Protein AF-A0A7R9VDB0-F1 (afdb_monomer_lite)

Sequence (101 aa):
LDEDDDAHRKVCREYRAGVHFAGWKSERVVATAFGRAERTKEGGGSGFRSGCGSGSAGRDDAGRIVEVRPDDTIQHRRKVLQVKAIVDQELGFATASKTPL

Radius of gyration: 18.82 Å; chains: 1; bounding box: 42×49×38 Å

pLDDT: mean 70.31, std 17.68, range [38.56, 90.19]

Structure (mmCIF, N/CA/C/O backbone):
data_AF-A0A7R9VDB0-F1
#
_entry.id   AF-A0A7R9VDB0-F1
#
loop_
_atom_site.group_PDB
_atom_site.id
_atom_site.type_symbol
_atom_site.label_atom_id
_atom_site.label_alt_id
_atom_site.label_comp_id
_atom_site.label_asym_id
_atom_site.label_entity_id
_atom_site.label_seq_id
_atom_site.pdbx_PDB_ins_code
_atom_site.Cartn_x
_atom_site.Cartn_y
_atom_site.Cartn_z
_atom_site.occupancy
_atom_site.B_iso_or_equiv
_atom_site.auth_seq_id
_atom_site.auth_comp_id
_atom_site.auth_asym_id
_atom_site.auth_atom_id
_atom_site.pdbx_PDB_model_num
ATOM 1 N N . LEU A 1 1 ? 17.748 -7.948 -23.028 1.00 63.59 1 LEU A N 1
ATOM 2 C CA . LEU A 1 1 ? 16.956 -8.970 -22.307 1.00 63.59 1 LEU A CA 1
ATOM 3 C C . LEU A 1 1 ? 17.455 -9.067 -20.875 1.00 63.59 1 LEU A C 1
ATOM 5 O O . LEU A 1 1 ? 16.674 -8.792 -19.984 1.00 63.59 1 LEU A O 1
ATOM 9 N N . ASP A 1 2 ? 18.755 -9.282 -20.664 1.00 78.38 2 ASP A N 1
ATOM 10 C CA . ASP A 1 2 ? 19.339 -9.327 -19.312 1.00 78.38 2 ASP A CA 1
ATOM 11 C C . ASP A 1 2 ? 19.116 -8.038 -18.486 1.00 78.38 2 ASP A C 1
ATOM 13 O O . ASP A 1 2 ? 18.795 -8.114 -17.303 1.00 78.38 2 ASP A O 1
ATOM 17 N N . GLU A 1 3 ? 19.201 -6.855 -19.110 1.00 80.12 3 GLU A N 1
ATOM 18 C CA . GLU A 1 3 ? 18.931 -5.563 -18.444 1.00 80.12 3 GLU A CA 1
ATOM 19 C C . GLU A 1 3 ? 17.462 -5.402 -18.009 1.00 80.12 3 GLU A C 1
ATOM 21 O O . GLU A 1 3 ? 17.186 -4.885 -16.924 1.00 80.12 3 GLU A O 1
ATOM 26 N N . ASP A 1 4 ? 16.520 -5.883 -18.826 1.00 83.44 4 ASP A N 1
ATOM 27 C CA . ASP A 1 4 ? 15.089 -5.891 -18.502 1.00 83.44 4 ASP A CA 1
ATOM 28 C C . ASP A 1 4 ? 14.805 -6.868 -17.355 1.00 83.44 4 ASP A C 1
ATOM 30 O O . ASP A 1 4 ? 14.050 -6.540 -16.440 1.00 83.44 4 ASP A O 1
ATOM 34 N N . ASP A 1 5 ? 15.452 -8.037 -17.350 1.00 86.88 5 ASP A N 1
ATOM 35 C CA . ASP A 1 5 ? 15.326 -9.028 -16.278 1.00 86.88 5 ASP A CA 1
ATOM 36 C C . ASP A 1 5 ? 15.898 -8.503 -14.949 1.00 86.88 5 ASP A C 1
ATOM 38 O O . ASP A 1 5 ? 15.331 -8.737 -13.874 1.00 86.88 5 ASP A O 1
ATOM 42 N N . ASP A 1 6 ? 16.997 -7.747 -14.995 1.00 85.12 6 ASP A N 1
ATOM 43 C CA . ASP A 1 6 ? 17.570 -7.067 -13.832 1.00 85.12 6 ASP A CA 1
ATOM 44 C C . ASP A 1 6 ? 16.650 -5.978 -13.278 1.00 85.12 6 ASP A C 1
ATOM 46 O O . ASP A 1 6 ? 16.381 -5.937 -12.067 1.00 85.12 6 ASP A O 1
ATOM 50 N N . ALA A 1 7 ? 16.120 -5.127 -14.158 1.00 81.75 7 ALA A N 1
ATOM 51 C CA . ALA A 1 7 ? 15.151 -4.107 -13.785 1.00 81.75 7 ALA A CA 1
ATOM 52 C C . ALA A 1 7 ? 13.880 -4.742 -13.197 1.00 81.75 7 ALA A C 1
ATOM 54 O O . ALA A 1 7 ? 13.419 -4.340 -12.123 1.00 81.75 7 ALA A O 1
ATOM 55 N N . HIS A 1 8 ? 13.369 -5.797 -13.834 1.00 84.94 8 HIS A N 1
ATOM 56 C CA . HIS A 1 8 ? 12.213 -6.558 -13.376 1.00 84.94 8 HIS A CA 1
ATOM 57 C C . HIS A 1 8 ? 12.437 -7.132 -11.974 1.00 84.94 8 HIS A C 1
ATOM 59 O O . HIS A 1 8 ? 11.604 -6.945 -11.086 1.00 84.94 8 HIS A O 1
ATOM 65 N N . ARG A 1 9 ? 13.590 -7.764 -11.716 1.00 84.69 9 ARG A N 1
ATOM 66 C CA . ARG A 1 9 ? 13.923 -8.303 -10.385 1.00 84.69 9 ARG A CA 1
ATOM 67 C C . ARG A 1 9 ? 13.911 -7.234 -9.300 1.00 84.69 9 ARG A C 1
ATOM 69 O O . ARG A 1 9 ? 13.459 -7.508 -8.182 1.00 84.69 9 ARG A O 1
ATOM 76 N N . LYS A 1 10 ? 14.411 -6.037 -9.606 1.00 82.50 10 LYS A N 1
ATOM 77 C CA . LYS A 1 10 ? 14.429 -4.915 -8.665 1.00 82.50 10 LYS A CA 1
ATOM 78 C C . LYS A 1 10 ? 13.009 -4.456 -8.333 1.00 82.50 10 LYS A C 1
ATOM 80 O O . LYS A 1 10 ? 12.643 -4.436 -7.157 1.00 82.50 10 LYS A O 1
ATOM 85 N N . VAL A 1 11 ? 12.198 -4.194 -9.357 1.00 82.19 11 VAL A N 1
ATOM 86 C CA . VAL A 1 11 ? 10.801 -3.759 -9.201 1.00 82.19 11 VAL A CA 1
ATOM 87 C C . VAL A 1 11 ? 9.982 -4.815 -8.460 1.00 82.19 11 VAL A C 1
ATOM 89 O O . VAL A 1 11 ? 9.315 -4.505 -7.475 1.00 82.19 11 VAL A O 1
ATOM 92 N N . CYS A 1 12 ? 10.095 -6.089 -8.844 1.00 82.81 12 CYS A N 1
ATOM 93 C CA . CYS A 1 12 ? 9.384 -7.176 -8.175 1.00 82.81 12 CYS A CA 1
ATOM 94 C C . CYS A 1 12 ? 9.744 -7.293 -6.695 1.00 82.81 12 CYS A C 1
ATOM 96 O O . CYS A 1 12 ? 8.868 -7.574 -5.875 1.00 82.81 12 CYS A O 1
ATOM 98 N N . ARG A 1 13 ? 11.013 -7.081 -6.326 1.00 82.31 13 ARG A N 1
ATOM 99 C CA . ARG A 1 13 ? 11.439 -7.114 -4.922 1.00 82.31 13 ARG A CA 1
ATOM 100 C C . ARG A 1 13 ? 10.792 -5.987 -4.121 1.00 82.31 13 ARG A C 1
ATOM 102 O O . ARG A 1 13 ? 10.241 -6.253 -3.052 1.00 82.31 13 ARG A O 1
ATOM 109 N N . GLU A 1 14 ? 10.866 -4.759 -4.625 1.00 78.31 14 GLU A N 1
ATOM 110 C CA . GLU A 1 14 ? 10.327 -3.569 -3.958 1.00 78.31 14 GLU A CA 1
ATOM 111 C C . GLU A 1 14 ? 8.802 -3.659 -3.820 1.00 78.31 14 GLU A C 1
ATOM 113 O O . GLU A 1 14 ? 8.268 -3.523 -2.715 1.00 78.31 14 GLU A O 1
ATOM 118 N N . TYR A 1 15 ? 8.115 -4.019 -4.907 1.00 79.81 15 TYR A N 1
ATOM 119 C CA . TYR A 1 15 ? 6.666 -4.184 -4.929 1.00 79.81 15 TYR A CA 1
ATOM 120 C C . TYR A 1 15 ? 6.220 -5.290 -3.970 1.00 79.81 15 TYR A C 1
ATOM 122 O O . TYR A 1 15 ? 5.380 -5.057 -3.101 1.00 79.81 15 TYR A O 1
ATOM 130 N N . ARG A 1 16 ? 6.836 -6.483 -4.043 1.00 81.00 16 ARG A N 1
ATOM 131 C CA . ARG A 1 16 ? 6.492 -7.623 -3.177 1.00 81.00 16 ARG A CA 1
ATOM 132 C C . ARG A 1 16 ? 6.691 -7.300 -1.700 1.00 81.00 16 ARG A C 1
ATOM 134 O O . ARG A 1 16 ? 5.828 -7.637 -0.895 1.00 81.00 16 ARG A O 1
ATOM 141 N N . ALA A 1 17 ? 7.786 -6.637 -1.330 1.00 77.88 17 ALA A N 1
ATOM 142 C CA . ALA A 1 17 ? 8.016 -6.208 0.051 1.00 77.88 17 ALA A CA 1
ATOM 143 C C . ALA A 1 17 ? 6.963 -5.182 0.513 1.00 77.88 17 ALA A C 1
ATOM 145 O O . ALA A 1 17 ? 6.458 -5.244 1.640 1.00 77.88 17 ALA A O 1
ATOM 146 N N . GLY A 1 18 ? 6.596 -4.266 -0.381 1.00 76.50 18 GLY A N 1
ATOM 147 C CA . GLY A 1 18 ? 5.604 -3.231 -0.148 1.00 76.50 18 GLY A CA 1
ATOM 148 C C . GLY A 1 18 ? 4.180 -3.753 0.043 1.00 76.50 18 GLY A C 1
ATOM 149 O O . GLY A 1 18 ? 3.488 -3.302 0.957 1.00 76.50 18 GLY A O 1
ATOM 150 N N . VAL A 1 19 ? 3.775 -4.768 -0.722 1.00 82.81 19 VAL A N 1
ATOM 151 C CA . VAL A 1 19 ? 2.421 -5.352 -0.664 1.00 82.81 19 VAL A CA 1
ATOM 152 C C . VAL A 1 19 ? 2.301 -6.561 0.266 1.00 82.81 19 VAL A C 1
ATOM 154 O O . VAL A 1 19 ? 1.190 -6.961 0.600 1.00 82.81 19 VAL A O 1
ATOM 157 N N . HIS A 1 20 ? 3.414 -7.135 0.740 1.00 82.94 20 HIS A N 1
ATOM 158 C CA . HIS A 1 20 ? 3.374 -8.307 1.617 1.00 82.94 20 HIS A CA 1
ATOM 159 C C . HIS A 1 20 ? 2.624 -8.020 2.925 1.00 82.94 20 HIS A C 1
ATOM 161 O O . HIS A 1 20 ? 3.059 -7.190 3.730 1.00 82.94 20 HIS A O 1
ATOM 167 N N . PHE A 1 21 ? 1.529 -8.739 3.157 1.00 81.94 21 PHE A N 1
ATOM 168 C CA . PHE A 1 21 ? 0.718 -8.664 4.366 1.00 81.94 21 PHE A CA 1
ATOM 169 C C . PHE A 1 21 ? 0.912 -9.941 5.192 1.00 81.94 21 PHE A C 1
ATOM 171 O O . PHE A 1 21 ? 0.412 -11.002 4.837 1.00 81.94 21 PHE A O 1
ATOM 178 N N . ALA A 1 22 ? 1.656 -9.839 6.297 1.00 77.62 22 ALA A N 1
ATOM 179 C CA . ALA A 1 22 ? 2.013 -10.978 7.153 1.00 77.62 22 ALA A CA 1
ATOM 180 C C . ALA A 1 22 ? 0.938 -11.335 8.202 1.00 77.62 22 ALA A C 1
ATOM 182 O O . ALA A 1 22 ? 1.237 -12.033 9.168 1.00 77.62 22 ALA A O 1
ATOM 183 N N . GLY A 1 23 ? -0.285 -10.821 8.036 1.00 74.62 23 GLY A N 1
ATOM 184 C CA . GLY A 1 23 ? -1.343 -10.892 9.038 1.00 74.62 23 GLY A CA 1
ATOM 185 C C . GLY A 1 23 ? -1.061 -10.046 10.287 1.00 74.62 23 GLY A C 1
ATOM 186 O O . GLY A 1 23 ? 0.086 -9.806 10.669 1.00 74.62 23 GLY A O 1
ATOM 187 N N . TRP A 1 24 ? -2.114 -9.566 10.939 1.00 83.69 24 TRP A N 1
ATOM 188 C CA . TRP A 1 24 ? -2.036 -8.853 12.213 1.00 83.69 24 TRP A CA 1
ATOM 189 C C . TRP A 1 24 ? -2.708 -9.655 13.323 1.00 83.69 24 TRP A C 1
ATOM 191 O O . TRP A 1 24 ? -3.604 -10.458 13.089 1.00 83.69 24 TRP A O 1
ATOM 201 N N . LYS A 1 25 ? -2.285 -9.422 14.571 1.00 76.25 25 LYS A N 1
ATOM 202 C CA . LYS A 1 25 ? -2.868 -10.108 15.738 1.00 76.25 25 LYS A CA 1
ATOM 203 C C . LYS A 1 25 ? -4.349 -9.768 15.947 1.00 76.25 25 LYS A C 1
ATOM 205 O O . LYS A 1 25 ? -5.082 -10.582 16.491 1.00 76.25 25 LYS A O 1
ATOM 210 N N . SER A 1 26 ? -4.766 -8.567 15.546 1.00 77.94 26 SER A N 1
ATOM 211 C CA . SER A 1 26 ? -6.159 -8.124 15.561 1.00 77.94 26 SER A CA 1
ATOM 212 C C . SER A 1 26 ? -6.469 -7.486 14.214 1.00 77.94 26 SER A C 1
ATOM 214 O O . SER A 1 26 ? -6.011 -6.381 13.921 1.00 77.94 26 SER A O 1
ATOM 216 N N . GLU A 1 27 ? -7.190 -8.219 13.372 1.00 82.69 27 GLU A N 1
ATOM 217 C CA . GLU A 1 27 ? -7.614 -7.766 12.051 1.00 82.69 27 GLU A CA 1
ATOM 218 C C . GLU A 1 27 ? -9.111 -7.483 12.056 1.00 82.69 27 GLU A C 1
ATOM 220 O O . GLU A 1 27 ? -9.914 -8.306 12.499 1.00 82.69 27 GLU A O 1
ATOM 225 N N . ARG A 1 28 ? -9.499 -6.335 11.500 1.00 85.19 28 ARG A N 1
ATOM 226 C CA . ARG A 1 28 ? -10.900 -6.033 11.219 1.00 85.19 28 ARG A CA 1
ATOM 227 C C . ARG A 1 28 ? -11.240 -6.530 9.821 1.00 85.19 28 ARG A C 1
ATOM 229 O O . ARG A 1 28 ? -11.116 -5.797 8.844 1.00 85.19 28 ARG A O 1
ATOM 236 N N . VAL A 1 29 ? -11.633 -7.795 9.729 1.00 86.31 29 VAL A N 1
ATOM 237 C CA . VAL A 1 29 ? -12.055 -8.405 8.464 1.00 86.31 29 VAL A CA 1
ATOM 238 C C . VAL A 1 29 ? -13.498 -8.005 8.173 1.00 86.31 29 VAL A C 1
ATOM 240 O O . VAL A 1 29 ? -14.400 -8.352 8.931 1.00 86.31 29 VAL A O 1
ATOM 243 N N . VAL A 1 30 ? -13.713 -7.273 7.080 1.00 87.50 30 VAL A N 1
ATOM 244 C CA . VAL A 1 30 ? -15.051 -6.807 6.667 1.00 87.50 30 VAL A CA 1
ATOM 245 C C . VAL A 1 30 ? -15.713 -7.736 5.658 1.00 87.50 30 VAL A C 1
ATOM 247 O O . VAL A 1 30 ? -16.933 -7.752 5.544 1.00 87.50 30 VAL A O 1
ATOM 250 N N . ALA A 1 31 ? -14.923 -8.537 4.944 1.00 82.31 31 ALA A N 1
ATOM 251 C CA . ALA A 1 31 ? -15.431 -9.545 4.027 1.00 82.31 31 ALA A CA 1
ATOM 252 C C . ALA A 1 31 ? -14.397 -10.658 3.815 1.00 82.31 31 ALA A C 1
ATOM 254 O O . ALA A 1 31 ? -13.187 -10.422 3.821 1.00 82.31 31 ALA A O 1
ATOM 255 N N . THR A 1 32 ? -14.888 -11.878 3.615 1.00 74.81 32 THR A N 1
ATOM 256 C CA . THR A 1 32 ? -14.092 -13.071 3.299 1.00 74.81 32 THR A CA 1
ATOM 257 C C . THR A 1 32 ? -14.637 -13.693 2.012 1.00 74.81 32 THR A C 1
ATOM 259 O O . THR A 1 32 ? -15.832 -13.580 1.754 1.00 74.81 32 THR A O 1
ATOM 262 N N . ALA A 1 33 ? -13.772 -14.330 1.215 1.00 64.31 33 ALA 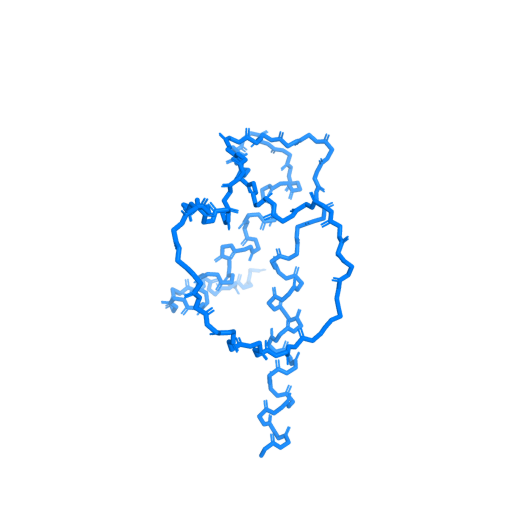A N 1
ATOM 263 C CA . ALA A 1 33 ? -14.081 -14.979 -0.069 1.00 64.31 33 ALA A CA 1
ATOM 264 C C . ALA A 1 33 ? -14.136 -14.074 -1.317 1.00 64.31 33 ALA A C 1
ATOM 266 O O . ALA A 1 33 ? -15.015 -14.211 -2.165 1.00 64.31 33 ALA A O 1
ATOM 267 N N . PHE A 1 34 ? -13.112 -13.242 -1.507 1.00 60.22 34 PHE A N 1
ATOM 268 C CA . PHE A 1 34 ? -12.802 -12.703 -2.837 1.00 60.22 34 PHE A CA 1
ATOM 269 C C . PHE A 1 34 ? -12.031 -13.756 -3.641 1.00 60.22 34 PHE A C 1
ATOM 271 O O . PHE A 1 34 ? -11.024 -14.273 -3.161 1.00 60.22 34 PHE A O 1
ATOM 278 N N . GLY A 1 35 ? -12.510 -14.097 -4.842 1.00 54.47 35 GLY A N 1
ATOM 279 C CA . GLY A 1 35 ? -11.796 -14.980 -5.779 1.00 54.47 35 GLY A CA 1
ATOM 280 C C . GLY A 1 35 ? -12.363 -16.392 -5.960 1.00 54.47 35 GLY A C 1
ATOM 281 O O . GLY A 1 35 ? -11.933 -17.094 -6.873 1.00 54.47 35 GLY A O 1
ATOM 282 N N . ARG A 1 36 ? -13.384 -16.813 -5.196 1.00 54.19 36 ARG A N 1
ATOM 283 C CA . ARG A 1 36 ? -14.207 -17.947 -5.643 1.00 54.19 36 ARG A CA 1
ATOM 284 C C . ARG A 1 36 ? -15.145 -17.438 -6.728 1.00 54.19 36 ARG A C 1
ATOM 286 O O . ARG A 1 36 ? -16.237 -16.971 -6.426 1.00 54.19 36 ARG A O 1
ATOM 293 N N . ALA A 1 37 ? -14.719 -17.557 -7.987 1.00 48.81 37 ALA A N 1
ATOM 294 C CA . ALA A 1 37 ? -15.680 -17.704 -9.068 1.00 48.81 37 ALA A CA 1
ATOM 295 C C . ALA A 1 37 ? -16.658 -18.795 -8.622 1.00 48.81 37 ALA A C 1
ATOM 297 O O . ALA A 1 37 ? -16.246 -19.909 -8.273 1.00 48.81 37 ALA A O 1
ATOM 298 N N . GLU A 1 38 ? -17.928 -18.422 -8.516 1.00 50.25 38 GLU A N 1
ATOM 299 C CA . GLU A 1 38 ? -19.022 -19.346 -8.310 1.00 50.25 38 GLU A CA 1
ATOM 300 C C . GLU A 1 38 ? -18.848 -20.446 -9.355 1.00 50.25 38 GLU A C 1
ATOM 302 O O . GLU A 1 38 ? -18.960 -20.210 -10.555 1.00 50.25 38 GLU A O 1
ATOM 307 N N . ARG A 1 39 ? -18.434 -21.638 -8.912 1.00 53.53 39 ARG A N 1
ATOM 308 C CA . ARG A 1 39 ? -18.386 -22.816 -9.771 1.00 53.53 39 ARG A CA 1
ATOM 309 C C . ARG A 1 39 ? -19.846 -23.188 -10.011 1.00 53.53 39 ARG A C 1
ATOM 311 O O . ARG A 1 39 ? -20.375 -24.085 -9.355 1.00 53.53 39 ARG A O 1
ATOM 318 N N . THR A 1 40 ? -20.514 -22.452 -10.895 1.00 43.75 40 THR A N 1
ATOM 319 C CA . THR A 1 40 ? -21.736 -22.916 -11.531 1.00 43.75 40 THR A CA 1
ATOM 320 C C . THR A 1 40 ? -21.374 -24.264 -12.138 1.00 43.75 40 THR A C 1
ATOM 322 O O . THR A 1 40 ? -20.385 -24.417 -12.859 1.00 43.75 40 THR A O 1
ATOM 325 N N . LYS A 1 41 ? -22.081 -25.306 -11.705 1.00 48.78 41 LYS A N 1
ATOM 326 C CA . LYS A 1 41 ? -21.905 -26.663 -12.216 1.00 48.78 41 LYS A CA 1
ATOM 327 C C . LYS A 1 41 ? -22.469 -26.727 -13.633 1.00 48.78 41 LYS A C 1
ATOM 329 O O . LYS A 1 41 ? -23.457 -27.410 -13.849 1.00 48.78 41 LYS A O 1
ATOM 334 N N . GLU A 1 42 ? -21.870 -26.033 -14.588 1.00 47.38 42 GLU A N 1
ATOM 335 C CA . GLU A 1 42 ? -22.249 -26.164 -15.988 1.00 47.38 42 GLU A CA 1
ATOM 336 C C . GLU A 1 42 ? -21.005 -26.199 -16.870 1.00 47.38 42 GLU A C 1
ATOM 338 O O . GLU A 1 42 ? -20.250 -25.239 -16.955 1.00 47.38 42 GLU A O 1
ATOM 343 N N . GLY A 1 43 ? -20.819 -27.348 -17.526 1.00 44.31 43 GLY A N 1
ATOM 344 C CA . GLY A 1 43 ? -20.065 -27.465 -18.771 1.00 44.31 43 GLY A CA 1
ATOM 345 C C . GLY A 1 43 ? -18.547 -27.564 -18.646 1.00 44.31 43 GLY A C 1
ATOM 346 O O . GLY A 1 43 ? -17.860 -26.626 -18.262 1.00 44.31 43 GLY A O 1
ATOM 347 N N . GLY A 1 44 ? -18.001 -28.712 -19.051 1.00 49.78 44 GLY A N 1
ATOM 348 C CA . GLY A 1 44 ? -16.567 -28.889 -19.252 1.00 49.78 44 GLY A CA 1
ATOM 349 C C . GLY A 1 44 ? -16.010 -27.961 -20.336 1.00 49.78 44 GLY A C 1
ATOM 350 O O . GLY A 1 44 ? -16.615 -27.774 -21.387 1.00 49.78 44 GLY A O 1
ATOM 351 N N . GLY A 1 45 ? -14.815 -27.432 -20.084 1.00 40.28 45 GLY A N 1
ATOM 352 C CA . GLY A 1 45 ? -14.020 -26.673 -21.042 1.00 40.28 45 GLY A CA 1
ATOM 353 C C . GLY A 1 45 ? -12.538 -26.922 -20.780 1.00 40.28 45 GLY A C 1
ATOM 354 O 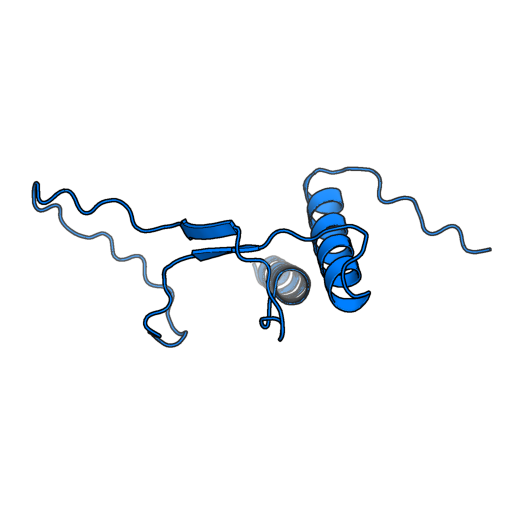O . GLY A 1 45 ? -12.051 -26.707 -19.674 1.00 40.28 45 GLY A O 1
ATOM 355 N N . SER A 1 46 ? -11.857 -27.450 -21.793 1.00 45.81 46 SER A N 1
ATOM 356 C CA . SER A 1 46 ? -10.447 -27.845 -21.820 1.00 45.81 46 SER A CA 1
ATOM 357 C C 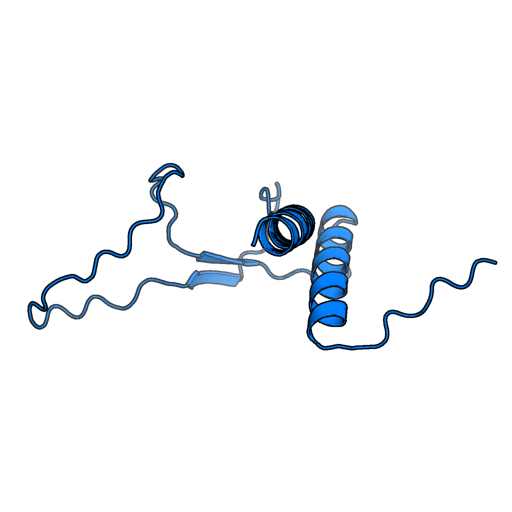. SER A 1 46 ? -9.504 -26.769 -21.267 1.00 45.81 46 SER A C 1
ATOM 359 O O . SER A 1 46 ? -9.592 -25.599 -21.630 1.00 45.81 46 SER A O 1
ATOM 361 N N . GLY A 1 47 ? -8.580 -27.186 -20.401 1.00 44.06 47 GLY A N 1
ATOM 362 C CA . GLY A 1 47 ? -7.696 -26.303 -19.653 1.00 44.06 47 GLY A CA 1
ATOM 363 C C . GLY A 1 47 ? -6.538 -25.734 -20.469 1.00 44.06 47 GLY A C 1
ATOM 364 O O . GLY A 1 47 ? -5.790 -26.466 -21.110 1.00 44.06 47 GLY A O 1
ATOM 365 N N . PHE A 1 48 ? -6.324 -24.429 -20.326 1.00 38.56 48 PHE A N 1
ATOM 366 C CA . PHE A 1 48 ? -5.041 -23.784 -20.579 1.00 38.56 48 PHE A CA 1
ATOM 367 C C . PHE A 1 48 ? -4.350 -23.573 -19.227 1.00 38.56 48 PHE A C 1
ATOM 369 O O . PHE A 1 48 ? -4.581 -22.589 -18.526 1.00 38.56 48 PHE A O 1
ATOM 376 N N . ARG A 1 49 ? -3.554 -24.559 -18.801 1.00 47.53 49 ARG A N 1
ATOM 377 C CA . ARG A 1 49 ? -2.708 -24.441 -17.609 1.00 47.53 49 ARG A CA 1
ATOM 378 C C . ARG A 1 49 ? -1.439 -23.692 -18.002 1.00 47.53 49 ARG A C 1
ATOM 380 O O . ARG A 1 49 ? -0.452 -24.317 -18.372 1.00 47.53 49 ARG A O 1
ATOM 387 N N . SER A 1 50 ? -1.471 -22.364 -17.919 1.00 45.88 50 SER A N 1
ATOM 388 C CA . SER A 1 50 ? -0.235 -21.582 -17.908 1.00 45.88 50 SER A CA 1
ATOM 389 C C . SER A 1 50 ? 0.417 -21.770 -16.540 1.00 45.88 50 SER A C 1
ATOM 391 O O . SER A 1 50 ? -0.103 -21.325 -15.517 1.00 45.88 50 SER A O 1
ATOM 393 N N . GLY A 1 51 ? 1.485 -22.562 -16.515 1.00 46.00 51 GLY A N 1
ATOM 394 C CA . GLY A 1 51 ? 2.245 -22.869 -15.316 1.00 46.00 51 GLY A CA 1
ATOM 395 C C . GLY A 1 51 ? 3.267 -21.780 -15.014 1.00 46.00 51 GLY A C 1
ATOM 396 O O . GLY A 1 51 ? 4.216 -21.595 -15.766 1.00 46.00 51 GLY A O 1
ATOM 397 N N . CYS A 1 52 ? 3.132 -21.145 -13.856 1.00 40.97 52 CYS A N 1
ATOM 398 C CA . CYS A 1 52 ? 4.265 -20.651 -13.084 1.00 40.97 52 CYS A CA 1
ATOM 399 C C . CYS A 1 52 ? 4.102 -21.179 -11.651 1.00 40.97 52 CYS A C 1
ATOM 401 O O . CYS A 1 52 ? 3.073 -20.996 -11.004 1.00 40.97 52 CYS A O 1
ATOM 403 N N . GLY A 1 53 ? 5.065 -21.995 -11.225 1.00 42.00 53 GLY A N 1
ATOM 404 C CA . GLY A 1 53 ? 4.964 -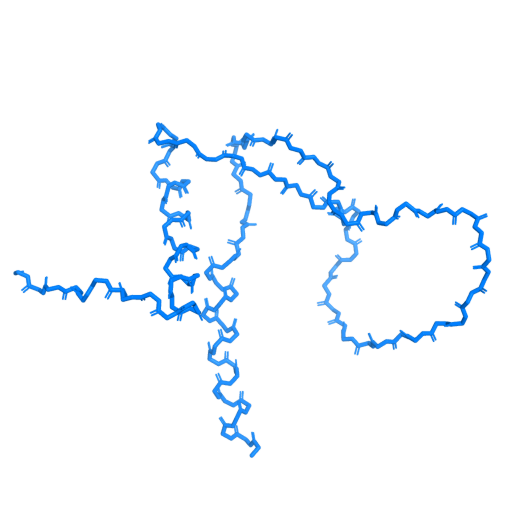22.820 -10.029 1.00 42.00 53 GLY A CA 1
ATOM 405 C C . GLY A 1 53 ? 5.390 -22.140 -8.727 1.00 42.00 53 GLY A C 1
ATOM 406 O O . GLY A 1 53 ? 6.045 -21.101 -8.713 1.00 42.00 53 GLY A O 1
ATOM 407 N N . SER A 1 54 ? 5.093 -22.879 -7.653 1.00 50.88 54 SER A N 1
ATOM 408 C CA . SER A 1 54 ? 5.842 -22.948 -6.390 1.00 50.88 54 SER A CA 1
ATOM 409 C C . SER A 1 54 ? 5.513 -21.915 -5.303 1.00 50.88 54 SER A C 1
ATOM 411 O O . SER A 1 54 ? 6.327 -21.068 -4.945 1.00 50.88 54 SER A O 1
ATOM 413 N N . GLY A 1 55 ? 4.351 -22.096 -4.672 1.00 39.88 55 GLY A N 1
ATOM 414 C CA . GLY A 1 55 ? 4.048 -21.619 -3.322 1.00 39.88 55 GLY A CA 1
ATOM 415 C C . GLY A 1 55 ? 2.908 -22.453 -2.738 1.00 39.88 55 GLY A C 1
ATOM 416 O O . GLY A 1 55 ? 1.881 -22.604 -3.385 1.00 39.88 55 GLY A O 1
ATOM 417 N N . SER A 1 56 ? 3.137 -23.069 -1.581 1.00 43.56 56 SER A N 1
ATOM 418 C CA . SER A 1 56 ? 2.270 -24.004 -0.853 1.00 43.56 56 SER A CA 1
ATOM 419 C C . SER A 1 56 ? 0.761 -23.855 -1.094 1.00 43.56 56 SER A C 1
ATOM 421 O O . SER A 1 56 ? 0.170 -22.832 -0.764 1.00 43.56 56 SER A O 1
ATOM 423 N N . ALA A 1 57 ? 0.136 -24.935 -1.572 1.00 46.16 57 ALA A N 1
ATOM 424 C CA . ALA A 1 57 ? -1.310 -25.140 -1.584 1.00 46.16 57 ALA A CA 1
ATOM 425 C C . ALA A 1 57 ? -1.855 -25.265 -0.143 1.00 46.16 57 ALA A C 1
ATOM 427 O O . ALA A 1 57 ? -2.167 -26.357 0.336 1.00 46.16 57 ALA A O 1
ATOM 428 N N . GLY A 1 58 ? -1.901 -24.143 0.575 1.00 40.06 58 GLY A N 1
ATOM 429 C CA . GLY A 1 58 ? -2.679 -23.953 1.797 1.00 40.06 58 GLY A CA 1
ATOM 430 C C . GLY A 1 58 ? -4.121 -23.622 1.425 1.00 40.06 58 GLY A C 1
ATOM 431 O O . GLY A 1 58 ? -4.372 -22.978 0.414 1.00 40.06 58 GLY A O 1
ATOM 432 N N . ARG A 1 59 ? -5.091 -24.098 2.204 1.00 45.62 59 ARG A N 1
ATOM 433 C CA . ARG A 1 59 ? -6.541 -24.020 1.937 1.00 45.62 59 ARG A CA 1
ATOM 434 C C . ARG A 1 59 ? -7.118 -22.610 2.158 1.00 45.62 59 ARG A C 1
ATOM 436 O O . ARG A 1 59 ? -8.243 -22.474 2.632 1.00 45.62 59 ARG A O 1
ATOM 443 N N . ASP A 1 60 ? -6.362 -21.587 1.780 1.00 50.25 60 ASP A N 1
ATOM 444 C CA . ASP A 1 60 ? -6.571 -20.184 2.139 1.00 50.25 60 ASP A CA 1
ATOM 445 C C . ASP A 1 60 ? -6.742 -19.287 0.895 1.00 50.25 60 ASP A C 1
ATOM 447 O O . ASP A 1 60 ? -6.650 -18.069 0.993 1.00 50.25 60 ASP A O 1
ATOM 451 N N . ASP A 1 61 ? -7.045 -19.874 -0.274 1.00 54.62 61 ASP A N 1
ATOM 452 C CA . ASP A 1 61 ? -7.357 -19.189 -1.551 1.00 54.62 61 ASP A CA 1
ATOM 453 C C . ASP A 1 61 ? -8.574 -18.234 -1.491 1.00 54.62 61 ASP A C 1
ATOM 455 O O . ASP A 1 61 ? -8.975 -17.643 -2.493 1.00 54.62 61 ASP A O 1
ATOM 459 N N . ALA A 1 62 ? -9.209 -18.079 -0.329 1.00 68.25 62 ALA A N 1
ATOM 460 C CA . ALA A 1 62 ? -10.242 -17.081 -0.114 1.00 68.25 62 ALA A CA 1
ATOM 461 C C . ALA A 1 62 ? -9.585 -15.771 0.338 1.00 68.25 62 ALA A C 1
ATOM 463 O O . ALA A 1 62 ? -9.258 -15.598 1.514 1.00 68.25 62 ALA A O 1
ATOM 464 N N . GLY A 1 63 ? -9.435 -14.821 -0.589 1.00 79.25 63 GLY A N 1
ATOM 465 C CA . GLY A 1 63 ? -9.022 -13.464 -0.246 1.00 79.25 63 GLY A CA 1
ATOM 466 C C . GLY A 1 63 ? -9.956 -12.849 0.803 1.00 79.25 63 GLY A C 1
ATOM 467 O O . GLY A 1 63 ? -11.161 -13.127 0.825 1.00 79.25 63 GLY A O 1
ATOM 468 N N . ARG A 1 64 ? -9.405 -12.004 1.680 1.00 84.31 64 ARG A N 1
ATOM 469 C CA . ARG A 1 64 ? -10.154 -11.260 2.703 1.00 84.31 64 ARG A CA 1
ATOM 470 C C . ARG A 1 64 ? -9.878 -9.765 2.588 1.00 84.31 64 ARG A C 1
ATOM 472 O O . ARG A 1 64 ? -8.754 -9.380 2.277 1.00 84.31 64 ARG A O 1
ATOM 479 N N . ILE A 1 65 ? -10.886 -8.936 2.851 1.00 86.38 65 ILE A N 1
ATOM 480 C CA . ILE A 1 65 ? -10.726 -7.478 2.940 1.00 86.38 65 ILE A CA 1
ATOM 481 C C . ILE A 1 65 ? -10.612 -7.091 4.407 1.00 86.38 65 ILE A C 1
ATOM 483 O O . ILE A 1 65 ? -11.451 -7.467 5.230 1.00 86.38 65 ILE A O 1
ATOM 487 N N . VAL A 1 66 ? -9.575 -6.313 4.706 1.00 89.06 66 VAL A N 1
ATOM 488 C CA . VAL A 1 66 ? -9.309 -5.754 6.030 1.00 89.06 66 VAL A CA 1
ATOM 489 C C . VAL A 1 66 ? -9.527 -4.244 5.972 1.00 89.06 66 VAL A C 1
ATOM 491 O O . VAL A 1 66 ? -8.943 -3.566 5.130 1.00 89.06 66 VAL A O 1
ATOM 494 N N . GLU A 1 67 ? -10.366 -3.721 6.862 1.00 89.06 67 GLU A N 1
ATOM 495 C CA . GLU A 1 67 ? -10.568 -2.279 7.038 1.00 89.06 67 GLU A CA 1
ATOM 496 C C . GLU A 1 67 ? -9.558 -1.740 8.058 1.00 89.06 67 GLU A C 1
ATOM 498 O O . GLU A 1 67 ? -9.371 -2.328 9.125 1.00 89.06 67 GLU A O 1
ATOM 503 N N . VAL A 1 68 ? -8.936 -0.600 7.745 1.00 89.94 68 VAL A N 1
ATOM 504 C CA . VAL A 1 68 ? -8.024 0.113 8.649 1.00 89.94 68 VAL A CA 1
ATOM 505 C C . VAL A 1 68 ? -8.596 1.487 8.963 1.00 89.94 68 VAL A C 1
ATOM 507 O O . VAL A 1 68 ? -8.893 2.264 8.057 1.00 89.94 68 VAL A O 1
ATOM 510 N N . ARG A 1 69 ? -8.719 1.796 10.252 1.00 90.12 69 ARG A N 1
ATOM 511 C CA . ARG A 1 69 ? -9.211 3.074 10.777 1.00 90.12 69 ARG A CA 1
ATOM 512 C C . ARG A 1 69 ? -8.060 3.988 11.210 1.00 90.12 69 ARG A C 1
ATOM 514 O O . ARG A 1 69 ? -6.964 3.508 11.509 1.00 90.12 69 ARG A O 1
ATOM 521 N N . PRO A 1 70 ? -8.284 5.312 11.290 1.00 87.25 70 PRO A N 1
ATOM 522 C CA . PRO A 1 70 ? -7.262 6.256 11.748 1.00 87.25 70 PRO A CA 1
ATOM 523 C C . PRO A 1 70 ? -6.822 6.032 13.204 1.00 87.25 70 PRO A C 1
ATOM 525 O O . PRO A 1 70 ? -5.702 6.413 13.549 1.00 87.25 70 PRO A O 1
ATOM 528 N N . ASP A 1 71 ? -7.649 5.382 14.024 1.00 90.19 71 ASP A N 1
ATOM 529 C CA . ASP A 1 71 ? -7.364 5.066 15.432 1.00 90.19 71 ASP A CA 1
ATOM 530 C C . ASP A 1 71 ? -6.643 3.724 15.631 1.00 90.19 71 ASP A C 1
ATOM 532 O O . ASP A 1 71 ? -6.249 3.385 16.748 1.00 90.19 71 ASP A O 1
ATOM 536 N N . ASP A 1 72 ? -6.452 2.945 14.561 1.00 88.50 72 ASP A N 1
ATOM 537 C CA . ASP A 1 72 ? -5.765 1.661 14.654 1.00 88.50 72 ASP A CA 1
ATOM 538 C C . ASP A 1 72 ? -4.273 1.834 14.978 1.00 88.50 72 ASP A C 1
ATOM 540 O O . ASP A 1 72 ? -3.675 2.920 14.916 1.00 88.50 72 ASP A O 1
ATOM 544 N N . THR A 1 73 ? -3.630 0.713 15.309 1.00 87.25 73 THR A N 1
ATOM 545 C CA . THR A 1 73 ? -2.219 0.697 15.691 1.00 87.25 73 THR A CA 1
ATOM 546 C C . THR A 1 73 ? -1.337 1.387 14.643 1.00 87.25 73 THR A C 1
ATOM 548 O O . THR A 1 73 ? -1.590 1.362 13.434 1.00 87.25 73 THR A O 1
ATOM 551 N N . ILE A 1 74 ? -0.241 2.003 15.098 1.00 87.38 74 ILE A N 1
ATOM 552 C CA . ILE A 1 74 ? 0.721 2.673 14.207 1.00 87.38 74 ILE A CA 1
ATOM 553 C C . ILE A 1 74 ? 1.247 1.704 13.134 1.00 87.38 74 ILE A C 1
ATOM 555 O O . ILE A 1 74 ? 1.490 2.117 12.004 1.00 87.38 74 ILE A O 1
ATOM 559 N N . GLN A 1 75 ? 1.389 0.416 13.460 1.00 86.50 75 GLN A N 1
ATOM 560 C CA . GLN A 1 75 ? 1.824 -0.612 12.512 1.00 86.50 75 GLN A CA 1
ATOM 561 C C . GLN A 1 75 ? 0.836 -0.774 11.352 1.00 86.50 75 GLN A C 1
ATOM 563 O O . GLN A 1 75 ? 1.262 -0.822 10.198 1.00 86.50 75 GLN A O 1
ATOM 568 N N . HIS A 1 76 ? -0.468 -0.782 11.646 1.00 86.12 76 HIS A N 1
ATOM 569 C CA . HIS A 1 76 ? -1.508 -0.915 10.628 1.00 86.12 76 HIS A CA 1
ATOM 570 C C . HIS A 1 76 ? -1.490 0.276 9.671 1.00 86.12 76 HIS A C 1
ATOM 572 O O . HIS A 1 76 ? -1.400 0.120 8.453 1.00 86.12 76 HIS A O 1
ATOM 578 N N . ARG A 1 77 ? -1.461 1.484 10.240 1.00 88.44 77 ARG A N 1
ATOM 579 C CA . ARG A 1 77 ? -1.451 2.739 9.481 1.00 88.44 77 ARG A CA 1
ATOM 580 C C . ARG A 1 77 ? -0.189 2.894 8.633 1.00 88.44 77 ARG A C 1
ATOM 582 O O . ARG A 1 77 ? -0.277 3.273 7.470 1.00 88.44 77 ARG A O 1
ATOM 589 N N . ARG A 1 78 ? 0.983 2.531 9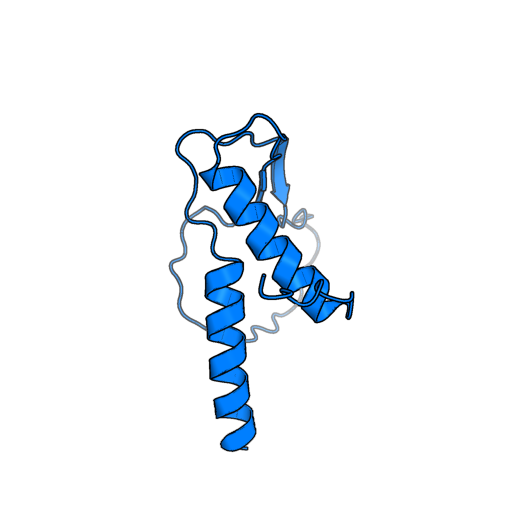.168 1.00 88.06 78 ARG A N 1
ATOM 590 C CA . ARG A 1 78 ? 2.250 2.547 8.413 1.00 88.06 78 ARG A CA 1
ATOM 591 C C . ARG A 1 78 ? 2.208 1.633 7.196 1.00 88.06 78 ARG A C 1
ATOM 593 O O . ARG A 1 78 ? 2.702 2.020 6.142 1.00 88.06 78 ARG A O 1
ATOM 600 N N . LYS A 1 79 ? 1.606 0.448 7.322 1.00 87.75 79 LYS A N 1
ATOM 601 C CA . LYS A 1 79 ? 1.484 -0.476 6.193 1.00 87.75 79 LYS A CA 1
ATOM 602 C C . LYS A 1 79 ? 0.576 0.085 5.098 1.00 87.75 79 LYS A C 1
ATOM 604 O O . LYS A 1 79 ? 0.940 0.013 3.930 1.00 87.75 79 LYS A O 1
ATOM 609 N N . VAL A 1 80 ? -0.549 0.701 5.470 1.00 88.12 80 VAL A N 1
ATOM 610 C CA . VAL A 1 80 ? -1.444 1.374 4.511 1.00 88.12 80 VAL A CA 1
ATOM 611 C C . VAL A 1 80 ? -0.724 2.513 3.792 1.00 88.12 80 VAL A C 1
ATOM 613 O O . VAL A 1 80 ? -0.823 2.611 2.575 1.00 88.12 80 VAL A O 1
ATOM 616 N N . LEU A 1 81 ? 0.058 3.328 4.506 1.00 87.75 81 LEU A N 1
ATOM 617 C CA . LEU A 1 81 ? 0.855 4.396 3.890 1.00 87.75 81 LEU A CA 1
ATOM 618 C C . LEU A 1 81 ? 1.924 3.858 2.931 1.00 87.75 81 LEU A C 1
ATOM 620 O O . LEU A 1 81 ? 2.164 4.462 1.891 1.00 87.75 81 LEU A O 1
ATOM 624 N N . GLN A 1 82 ? 2.542 2.718 3.250 1.00 86.44 82 GLN A N 1
ATOM 625 C CA . GLN A 1 82 ? 3.494 2.063 2.354 1.00 86.44 82 GLN A CA 1
ATOM 626 C C . GLN A 1 82 ? 2.817 1.597 1.059 1.00 86.44 82 GLN A C 1
ATOM 628 O O . GLN A 1 82 ? 3.327 1.868 -0.022 1.00 86.44 82 GLN A O 1
ATOM 633 N N . VAL A 1 83 ? 1.663 0.930 1.158 1.00 87.88 83 VAL A N 1
ATOM 634 C CA . VAL A 1 83 ? 0.891 0.499 -0.020 1.00 87.88 83 VAL A CA 1
ATOM 635 C C . VAL A 1 83 ? 0.407 1.710 -0.818 1.00 87.88 83 VAL A C 1
ATOM 637 O O . VAL A 1 83 ? 0.506 1.710 -2.040 1.00 87.88 83 VAL A O 1
ATOM 640 N N . LYS A 1 84 ? -0.042 2.771 -0.137 1.00 88.31 84 LYS A N 1
ATOM 641 C CA . LYS A 1 84 ? -0.433 4.031 -0.776 1.00 88.31 84 LYS A CA 1
ATOM 642 C C . LYS A 1 84 ? 0.718 4.627 -1.585 1.00 88.31 84 LYS A C 1
ATOM 644 O O . LYS A 1 84 ? 0.489 5.021 -2.715 1.00 88.31 84 LYS A O 1
ATOM 649 N N . ALA A 1 85 ? 1.936 4.658 -1.045 1.00 85.88 85 ALA A N 1
ATOM 650 C CA . ALA A 1 85 ? 3.092 5.203 -1.757 1.00 85.88 85 ALA A CA 1
ATOM 651 C C . ALA A 1 85 ? 3.383 4.450 -3.068 1.00 85.88 85 ALA A C 1
ATOM 653 O O . ALA A 1 85 ? 3.726 5.076 -4.064 1.00 85.88 85 ALA A O 1
ATOM 654 N N . ILE A 1 86 ? 3.191 3.127 -3.079 1.00 85.50 86 ILE A N 1
ATOM 655 C CA . ILE A 1 86 ? 3.311 2.314 -4.297 1.00 85.50 86 ILE A CA 1
ATOM 656 C C . ILE A 1 86 ? 2.211 2.698 -5.287 1.00 85.50 86 ILE A C 1
ATOM 658 O O . ILE A 1 86 ? 2.504 2.995 -6.434 1.00 85.50 86 ILE A O 1
ATOM 662 N N . VAL A 1 87 ? 0.952 2.757 -4.842 1.00 86.00 87 VAL A N 1
ATOM 663 C CA . VAL A 1 87 ? -0.177 3.153 -5.703 1.00 86.00 87 VAL A CA 1
ATOM 664 C C . VAL A 1 87 ? 0.012 4.565 -6.269 1.00 86.00 87 VAL A C 1
ATOM 666 O O . VAL A 1 87 ? -0.257 4.789 -7.444 1.00 86.00 87 VAL A O 1
ATOM 669 N N . ASP A 1 88 ? 0.505 5.503 -5.460 1.00 82.44 88 ASP A N 1
ATOM 670 C CA . ASP A 1 88 ? 0.799 6.868 -5.891 1.00 82.44 88 ASP A CA 1
ATOM 671 C C . ASP A 1 88 ? 1.871 6.885 -6.992 1.00 82.44 88 ASP A C 1
ATOM 673 O O . ASP A 1 88 ? 1.704 7.582 -7.991 1.00 82.44 88 ASP A O 1
ATOM 677 N N . GLN A 1 89 ? 2.935 6.088 -6.838 1.00 82.12 89 GLN A N 1
ATOM 678 C CA . GLN A 1 89 ? 3.997 5.943 -7.835 1.00 82.12 89 GLN A CA 1
ATOM 679 C C . GLN A 1 89 ? 3.483 5.322 -9.145 1.00 82.12 89 GLN A C 1
ATOM 681 O O . GLN A 1 89 ? 3.806 5.830 -10.216 1.00 82.12 89 GLN A O 1
ATOM 686 N N . GLU A 1 90 ? 2.662 4.269 -9.074 1.00 81.56 90 GLU A N 1
ATOM 687 C CA . GLU A 1 90 ? 2.106 3.587 -10.256 1.00 81.56 90 GLU A CA 1
ATOM 688 C C . GLU A 1 90 ? 1.105 4.461 -11.025 1.00 81.56 90 GLU A C 1
ATOM 690 O O . GLU A 1 90 ? 1.052 4.432 -12.253 1.00 81.56 90 GLU A O 1
ATOM 695 N N . LEU A 1 91 ? 0.308 5.261 -10.312 1.00 79.44 91 LEU A N 1
ATOM 696 C CA . LEU A 1 91 ? -0.677 6.162 -10.917 1.00 79.44 91 LEU A CA 1
ATOM 697 C C . LEU A 1 91 ? -0.074 7.512 -11.337 1.00 79.44 91 LEU A C 1
ATOM 699 O O . LEU A 1 91 ? -0.782 8.346 -11.901 1.00 79.44 91 LEU A O 1
ATOM 703 N N . GLY A 1 92 ? 1.216 7.741 -11.071 1.00 76.06 92 GLY A N 1
ATOM 704 C CA . GLY A 1 92 ? 1.907 8.986 -11.404 1.00 76.06 92 GLY A CA 1
ATOM 705 C C . GLY A 1 92 ? 1.476 10.185 -10.554 1.00 76.06 92 GLY A C 1
ATOM 706 O O . GLY A 1 92 ? 1.674 11.331 -10.964 1.00 76.06 92 GLY A O 1
ATOM 707 N N . PHE A 1 93 ? 0.887 9.959 -9.374 1.00 74.31 93 PHE A N 1
ATOM 708 C CA . PHE A 1 93 ? 0.646 11.040 -8.423 1.00 74.31 93 PHE A CA 1
ATOM 709 C C . PHE A 1 93 ? 1.985 11.569 -7.911 1.00 74.31 93 PHE A C 1
ATOM 711 O O . PHE A 1 93 ? 2.889 10.802 -7.580 1.00 74.31 93 PHE A O 1
ATOM 718 N N . ALA A 1 94 ? 2.114 12.893 -7.812 1.00 58.38 94 ALA A N 1
ATOM 719 C CA . ALA A 1 94 ? 3.301 13.514 -7.246 1.00 58.38 94 ALA A CA 1
ATOM 720 C C . ALA A 1 94 ? 3.492 13.028 -5.802 1.00 58.38 94 ALA A C 1
ATOM 722 O O . ALA A 1 94 ? 2.801 13.473 -4.882 1.00 58.38 94 ALA A O 1
ATOM 723 N N . THR A 1 95 ? 4.444 12.120 -5.584 1.00 60.47 95 THR A N 1
ATOM 724 C CA . THR A 1 95 ? 4.941 11.848 -4.241 1.00 60.47 95 THR A CA 1
ATOM 725 C C . THR A 1 95 ? 5.533 13.159 -3.761 1.00 60.47 95 THR A C 1
ATOM 727 O O . THR A 1 95 ? 6.489 13.635 -4.375 1.00 60.47 95 THR A O 1
ATOM 730 N N . ALA A 1 96 ? 4.937 13.778 -2.737 1.00 59.31 96 ALA A N 1
ATOM 731 C CA . ALA A 1 96 ? 5.470 15.002 -2.159 1.00 59.31 96 ALA A CA 1
ATOM 732 C C . ALA A 1 96 ? 6.961 14.773 -1.907 1.00 59.31 96 ALA A C 1
ATOM 734 O O . ALA A 1 96 ? 7.336 13.925 -1.091 1.00 59.31 96 ALA A O 1
ATOM 735 N N . SER A 1 97 ? 7.79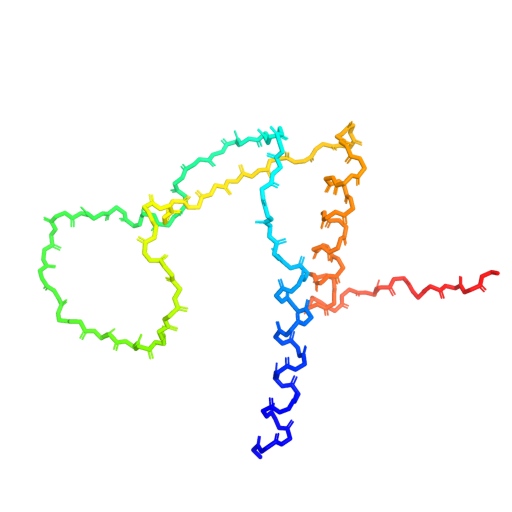6 15.449 -2.699 1.00 49.38 97 SER A N 1
ATOM 736 C CA . SER A 1 97 ? 9.240 15.410 -2.562 1.00 49.38 97 SER A CA 1
ATOM 737 C C . SER A 1 97 ? 9.523 15.639 -1.091 1.00 49.38 97 SER A C 1
ATOM 739 O O . SER A 1 97 ? 9.067 16.634 -0.529 1.00 49.38 97 SER A O 1
ATOM 741 N N . LYS A 1 98 ? 10.194 14.681 -0.451 1.00 48.16 98 LYS A N 1
ATOM 742 C CA . LYS A 1 98 ? 10.676 14.828 0.916 1.00 48.16 98 LYS A CA 1
ATOM 743 C C . LYS A 1 98 ? 11.592 16.049 0.895 1.00 48.16 98 LYS A C 1
ATOM 745 O O . LYS A 1 98 ? 12.748 15.925 0.513 1.00 48.16 98 LYS A O 1
ATOM 750 N N . THR A 1 99 ? 11.059 17.227 1.200 1.00 43.16 99 THR A N 1
ATOM 751 C CA . THR A 1 99 ? 11.863 18.422 1.408 1.00 43.16 99 THR A CA 1
ATOM 752 C C . THR A 1 99 ? 12.666 18.127 2.668 1.00 43.16 99 THR A C 1
ATOM 754 O O . THR A 1 99 ? 12.054 17.935 3.723 1.00 43.16 99 THR A O 1
ATOM 757 N N . PRO A 1 100 ? 13.995 17.972 2.582 1.00 45.25 100 PRO A N 1
ATOM 758 C CA . PRO A 1 100 ? 14.798 17.887 3.783 1.00 45.25 100 PRO A CA 1
ATOM 759 C C . PRO A 1 100 ? 14.746 19.277 4.428 1.00 45.25 100 PRO A C 1
ATOM 761 O O . PRO A 1 100 ? 15.129 20.261 3.795 1.00 45.25 100 PRO A O 1
ATOM 764 N N . LEU A 1 101 ? 14.183 19.354 5.635 1.00 41.09 101 LEU A N 1
ATOM 765 C CA . LEU A 1 101 ? 14.393 20.473 6.553 1.00 41.09 101 LEU A CA 1
ATOM 766 C C . LEU A 1 101 ? 15.611 20.161 7.420 1.00 41.09 101 LEU A C 1
ATOM 768 O O . LEU A 1 101 ? 15.718 18.986 7.848 1.00 41.09 101 LEU A O 1
#

Secondary structure (DSSP, 8-state):
-HHHHHHHHHHHHHHHHHH-----SS--EEEEEES-----S-------------S---S--SEEEE---TTS-HHHHHHHHHHHHHHHHHTT---------

Organism: NCBI:txid2749911

Foldseek 3Di:
DVVVVVVVVVVCVLVCVLPDDPDDPDFAWPDKADPPPPPPVDDDDDDDPPDDDDDDPDVRNIDTDTDDDPPDDPVRVVSVVSNVVVVCVVVVNPPPPPPDD